Protein AF-A0A9D2VXQ6-F1 (afdb_monomer_lite)

Secondary structure (DSSP, 8-state):
-HHHHHTTPPP-HHHHHHHHHHHTTTS-GGGTSPPPPPPTTSTT-EE-TTT-PEE---HHHHHHHHHHHHHH--S-HHHHHHHHHHHHHHH--SSS-HHHHHHH-

Structure (mmCIF, N/CA/C/O backbone):
data_AF-A0A9D2VXQ6-F1
#
_entry.id   AF-A0A9D2VXQ6-F1
#
loop_
_atom_site.group_PDB
_atom_site.id
_atom_site.type_symbol
_atom_site.label_atom_id
_atom_site.label_alt_id
_atom_site.label_comp_id
_atom_site.label_asym_id
_atom_site.label_entity_id
_atom_site.label_seq_id
_atom_site.pdbx_PDB_ins_code
_atom_site.Cartn_x
_atom_site.Cartn_y
_atom_site.Cartn_z
_atom_site.occupancy
_atom_site.B_iso_or_equiv
_atom_site.auth_seq_id
_atom_site.auth_comp_id
_atom_site.auth_asym_id
_atom_site.auth_atom_id
_atom_site.pdbx_PDB_model_num
ATOM 1 N N . MET A 1 1 ? -2.413 7.971 14.436 1.00 61.97 1 MET A N 1
ATOM 2 C CA . MET A 1 1 ? -2.827 6.600 14.064 1.00 61.97 1 MET A CA 1
ATOM 3 C C . MET A 1 1 ? -3.725 5.965 15.118 1.00 61.97 1 MET A C 1
ATOM 5 O O . MET A 1 1 ? -4.865 5.665 14.804 1.00 61.97 1 MET A O 1
ATOM 9 N N . GLU A 1 2 ? -3.296 5.847 16.379 1.00 67.06 2 GLU A N 1
ATOM 10 C CA . GLU A 1 2 ? -4.139 5.261 17.444 1.00 67.06 2 GLU A CA 1
ATOM 11 C C . GLU A 1 2 ? -5.475 5.989 17.655 1.00 67.06 2 GLU A C 1
ATOM 13 O O . GLU A 1 2 ? -6.503 5.360 17.886 1.00 67.06 2 GLU A O 1
ATOM 18 N N . GLU A 1 3 ? -5.499 7.316 17.527 1.00 69.56 3 GLU A N 1
ATOM 19 C CA . GLU A 1 3 ? -6.751 8.080 17.596 1.00 69.56 3 GLU A CA 1
ATOM 20 C C . GLU A 1 3 ? -7.686 7.829 16.405 1.00 69.56 3 GLU A C 1
ATOM 22 O O . GLU A 1 3 ? -8.901 7.857 16.577 1.00 69.56 3 GLU A O 1
ATOM 27 N N . LYS A 1 4 ? -7.139 7.544 15.216 1.00 67.06 4 LYS A N 1
ATOM 28 C CA . LYS A 1 4 ? -7.915 7.197 14.013 1.00 67.06 4 LYS A CA 1
ATOM 29 C C . LYS A 1 4 ? -8.529 5.802 14.138 1.00 67.06 4 LYS A C 1
ATOM 31 O O . LYS A 1 4 ? -9.708 5.619 13.851 1.00 67.06 4 LYS A O 1
ATOM 36 N N . LEU A 1 5 ? -7.777 4.858 14.714 1.00 67.94 5 LEU A N 1
ATOM 37 C CA . LEU A 1 5 ? -8.275 3.528 15.086 1.00 67.94 5 LEU A CA 1
ATOM 38 C C . LEU A 1 5 ? -9.444 3.619 16.080 1.00 67.94 5 LEU A C 1
ATOM 40 O O . LEU A 1 5 ? -10.454 2.940 15.916 1.00 67.94 5 LEU A O 1
ATOM 44 N N . LYS A 1 6 ? -9.361 4.520 17.070 1.00 70.44 6 LYS A N 1
ATOM 45 C CA . LYS A 1 6 ? -10.467 4.777 18.015 1.00 70.44 6 LYS A CA 1
ATOM 46 C C . LYS A 1 6 ? -11.712 5.364 17.342 1.00 70.44 6 LYS A C 1
ATOM 48 O O . LYS A 1 6 ? -12.814 5.158 17.842 1.00 70.44 6 LYS A O 1
ATOM 53 N N . LYS A 1 7 ? -11.547 6.076 16.225 1.00 74.81 7 LYS A N 1
ATOM 54 C CA . LYS A 1 7 ? -12.641 6.667 15.438 1.00 74.81 7 LYS A CA 1
ATOM 55 C C . LYS A 1 7 ? -13.223 5.724 14.379 1.00 74.81 7 LYS A C 1
ATOM 57 O O . LYS A 1 7 ? -14.212 6.102 13.762 1.00 74.81 7 LYS A O 1
ATOM 62 N N . LYS A 1 8 ? -12.661 4.518 14.198 1.00 73.81 8 LYS A N 1
ATOM 63 C CA . LYS A 1 8 ? -13.014 3.584 13.112 1.00 73.81 8 LYS A CA 1
ATOM 64 C C . LYS A 1 8 ? -12.984 4.254 11.730 1.00 73.81 8 LYS A C 1
ATOM 66 O O . LYS A 1 8 ? -13.908 4.083 10.942 1.00 73.81 8 LYS A O 1
ATOM 71 N N . GLU A 1 9 ? -11.952 5.053 11.459 1.00 83.12 9 GLU A N 1
ATOM 72 C CA . GLU A 1 9 ? -11.745 5.566 10.100 1.00 83.12 9 GLU A CA 1
ATOM 73 C C . GLU A 1 9 ? -11.556 4.408 9.105 1.00 83.12 9 GLU A C 1
ATOM 75 O O . GLU A 1 9 ? -10.891 3.419 9.422 1.00 83.12 9 GLU A O 1
ATOM 80 N N . CYS A 1 10 ? -12.159 4.537 7.918 1.00 88.69 10 CYS A N 1
ATOM 81 C CA . CYS A 1 10 ? -12.009 3.586 6.815 1.00 88.69 10 CYS A CA 1
ATOM 82 C C . CYS A 1 10 ? -10.574 3.576 6.295 1.00 88.69 10 CYS A C 1
ATOM 84 O O . CYS A 1 10 ? -9.911 4.612 6.317 1.00 88.69 10 CYS A O 1
ATOM 86 N N . PHE A 1 11 ? -10.124 2.431 5.780 1.00 93.06 11 PHE A N 1
ATOM 87 C CA . PHE A 1 11 ? -8.806 2.287 5.168 1.00 93.06 11 PHE A CA 1
ATOM 88 C C . PHE A 1 11 ? -8.652 3.258 3.986 1.00 93.06 11 PHE A C 1
ATOM 90 O O . PHE A 1 11 ? -9.607 3.472 3.244 1.00 93.06 11 PHE A O 1
ATOM 97 N N . SER A 1 12 ? -7.482 3.881 3.813 1.00 94.94 12 SER A N 1
ATOM 98 C CA . SER A 1 12 ? -7.292 4.917 2.790 1.00 94.94 12 SER A CA 1
ATOM 99 C C . SER A 1 12 ? -5.843 5.026 2.315 1.00 94.94 12 SER A C 1
ATOM 101 O O . SER A 1 12 ? -4.908 4.627 3.020 1.00 94.94 12 SER A O 1
ATOM 103 N N . LYS A 1 13 ? -5.642 5.622 1.132 1.00 94.62 13 LYS A N 1
ATOM 104 C CA . LYS A 1 13 ? -4.302 5.887 0.581 1.00 94.62 13 LYS A CA 1
ATOM 105 C C . LYS A 1 13 ? -3.494 6.822 1.477 1.00 94.62 13 LYS A C 1
ATOM 107 O O . LYS A 1 13 ? -2.290 6.636 1.647 1.00 94.62 13 LYS A O 1
ATOM 112 N N . GLU A 1 14 ? -4.149 7.790 2.107 1.00 94.19 14 GLU A N 1
ATOM 113 C CA . GLU A 1 14 ? -3.515 8.733 3.029 1.00 94.19 14 GLU A CA 1
ATOM 114 C C . GLU A 1 14 ? -2.935 8.009 4.242 1.00 94.19 14 GLU A C 1
ATOM 116 O O . GLU A 1 14 ? -1.849 8.367 4.687 1.00 94.19 14 GLU A O 1
ATOM 121 N N . MET A 1 15 ? -3.594 6.959 4.747 1.00 94.44 15 MET A N 1
ATOM 122 C CA . MET A 1 15 ? -3.014 6.145 5.819 1.00 94.44 15 MET A CA 1
ATOM 123 C C . MET A 1 15 ? -1.729 5.441 5.382 1.00 94.44 15 MET A C 1
ATOM 125 O O . MET A 1 15 ? -0.760 5.428 6.141 1.00 94.44 15 MET A O 1
ATOM 129 N N . ILE A 1 16 ? -1.679 4.923 4.153 1.00 95.50 16 ILE A N 1
ATOM 130 C CA . ILE A 1 16 ? -0.468 4.299 3.602 1.00 95.50 16 ILE A CA 1
ATOM 131 C C . ILE A 1 16 ? 0.672 5.333 3.514 1.00 95.50 16 ILE A C 1
ATOM 133 O O . ILE A 1 16 ? 1.797 5.061 3.945 1.00 95.50 16 ILE A O 1
ATOM 137 N N . LEU A 1 17 ? 0.379 6.544 3.025 1.00 94.94 17 LEU A N 1
ATOM 138 C CA . LEU A 1 17 ? 1.344 7.650 2.956 1.00 94.94 17 LEU A CA 1
ATOM 139 C C . LEU A 1 17 ? 1.790 8.133 4.346 1.00 94.94 17 LEU A C 1
ATOM 141 O O . LEU A 1 17 ? 2.970 8.415 4.554 1.00 94.94 17 LEU A O 1
ATOM 145 N N . GLU A 1 18 ? 0.882 8.195 5.320 1.00 94.12 18 GLU A N 1
ATOM 146 C CA . GLU A 1 18 ? 1.198 8.563 6.705 1.00 94.12 18 GLU A CA 1
ATOM 147 C C . GLU A 1 18 ? 2.157 7.558 7.352 1.00 94.12 18 GLU A C 1
ATOM 149 O O . GLU A 1 18 ? 3.141 7.962 7.981 1.00 94.12 18 GLU A O 1
ATOM 154 N N . VAL A 1 19 ? 1.916 6.254 7.175 1.00 94.62 19 VAL A N 1
ATOM 155 C CA . VAL A 1 19 ? 2.815 5.208 7.688 1.00 94.62 19 VAL A CA 1
ATOM 156 C C . VAL A 1 19 ? 4.186 5.308 7.025 1.00 94.62 19 VAL A C 1
ATOM 158 O O . VAL A 1 19 ? 5.204 5.289 7.725 1.00 94.62 19 VAL A O 1
ATOM 161 N N . GLN A 1 20 ? 4.240 5.502 5.705 1.00 95.88 20 GLN A N 1
ATOM 162 C CA . GLN A 1 20 ? 5.503 5.723 4.999 1.00 95.88 20 GLN A CA 1
ATOM 163 C C . GLN A 1 20 ? 6.241 6.959 5.532 1.00 95.88 20 GLN A C 1
ATOM 165 O O . GLN A 1 20 ? 7.444 6.890 5.799 1.00 95.88 20 GLN A O 1
ATOM 170 N N . ALA A 1 21 ? 5.542 8.075 5.745 1.00 94.12 21 ALA A N 1
ATOM 171 C CA . ALA A 1 21 ? 6.130 9.299 6.283 1.00 94.12 21 ALA A CA 1
ATOM 172 C C . ALA A 1 21 ? 6.707 9.093 7.696 1.00 94.12 21 ALA A C 1
ATOM 174 O O . ALA A 1 21 ? 7.762 9.646 8.021 1.00 94.12 21 ALA A O 1
ATOM 175 N N . ILE A 1 22 ? 6.071 8.254 8.522 1.00 93.69 22 ILE A N 1
ATOM 176 C CA . ILE A 1 22 ? 6.604 7.853 9.832 1.00 93.69 22 ILE A CA 1
ATOM 177 C C . ILE A 1 22 ? 7.873 7.006 9.663 1.00 93.69 22 ILE A C 1
ATOM 179 O O . ILE A 1 22 ? 8.894 7.315 10.283 1.00 93.69 22 ILE A O 1
ATOM 183 N N . ILE A 1 23 ? 7.846 5.981 8.802 1.00 94.06 23 ILE A N 1
ATOM 184 C CA . ILE A 1 23 ? 8.998 5.102 8.518 1.00 94.06 23 ILE A CA 1
ATOM 185 C C . ILE A 1 23 ? 10.199 5.886 7.978 1.00 94.06 23 ILE A C 1
ATOM 187 O O . ILE A 1 23 ? 11.352 5.559 8.278 1.00 94.06 23 ILE A O 1
ATOM 191 N N . LYS A 1 24 ? 9.938 6.917 7.175 1.00 93.00 24 LYS A N 1
ATOM 192 C CA . LYS A 1 24 ? 10.943 7.722 6.477 1.00 93.00 24 LYS A CA 1
ATOM 193 C C . LYS A 1 24 ? 11.204 9.077 7.115 1.00 93.00 24 LYS A C 1
ATOM 195 O O . LYS A 1 24 ? 11.838 9.918 6.481 1.00 93.00 24 LYS A O 1
ATOM 200 N N . LYS A 1 25 ? 10.765 9.310 8.352 1.00 91.31 25 LYS A N 1
ATOM 201 C CA . LYS A 1 25 ? 10.934 10.598 9.033 1.00 91.31 25 LYS A CA 1
ATOM 202 C C . LYS A 1 25 ? 12.394 11.077 8.967 1.00 91.31 25 LYS A C 1
ATOM 204 O O . LYS A 1 25 ? 13.301 10.389 9.424 1.00 91.31 25 LYS A O 1
ATOM 209 N N . GLY A 1 26 ? 12.607 12.269 8.404 1.00 87.25 26 GLY A N 1
ATOM 210 C CA . GLY A 1 26 ? 13.939 12.861 8.205 1.00 87.25 26 GLY A CA 1
ATOM 211 C C . GLY A 1 26 ? 14.621 12.525 6.871 1.00 87.25 26 GLY A C 1
ATOM 212 O O . GLY A 1 26 ? 15.714 13.023 6.617 1.00 87.25 26 GLY A O 1
ATOM 213 N N . ALA A 1 27 ? 14.000 11.715 6.009 1.00 87.44 27 ALA A N 1
ATOM 214 C CA . ALA A 1 27 ? 14.424 11.531 4.622 1.00 87.44 27 ALA A CA 1
ATOM 215 C C . ALA A 1 27 ? 13.962 12.696 3.719 1.00 87.44 27 ALA A C 1
ATOM 217 O O . ALA A 1 27 ? 13.228 13.584 4.152 1.00 87.44 27 ALA A O 1
ATOM 218 N N . SER A 1 28 ? 14.382 12.685 2.448 1.00 86.31 28 SER A N 1
ATOM 219 C CA . SER A 1 28 ? 13.862 13.609 1.434 1.00 86.31 28 SER A CA 1
ATOM 220 C C . SER A 1 28 ? 12.373 13.363 1.161 1.00 86.31 28 SER A C 1
ATOM 222 O O . SER A 1 28 ? 11.886 12.242 1.318 1.00 86.31 28 SER A O 1
ATOM 224 N N . LYS A 1 29 ? 11.661 14.411 0.725 1.00 82.25 29 LYS A N 1
ATOM 225 C CA . LYS A 1 29 ? 10.219 14.371 0.430 1.00 82.25 29 LYS A CA 1
ATOM 226 C C . LYS A 1 29 ? 9.862 13.308 -0.615 1.00 82.25 29 LYS A C 1
ATOM 228 O O . LYS A 1 29 ? 8.942 12.538 -0.392 1.00 82.25 29 LYS A O 1
ATOM 233 N N . GLU A 1 30 ? 10.674 13.185 -1.664 1.00 81.50 30 GLU A N 1
ATOM 234 C CA . GLU A 1 30 ? 10.534 12.164 -2.719 1.00 81.50 30 GLU A CA 1
ATOM 235 C C . GLU A 1 30 ? 10.494 10.733 -2.161 1.00 81.50 30 GLU A C 1
ATOM 237 O O . GLU A 1 30 ? 9.819 9.868 -2.696 1.00 81.50 30 GLU A O 1
ATOM 242 N N . LYS A 1 31 ? 11.172 10.463 -1.035 1.00 82.31 31 LYS A N 1
ATOM 243 C CA . LYS A 1 31 ? 11.172 9.129 -0.408 1.00 82.31 31 LYS A CA 1
ATOM 244 C C . LYS A 1 31 ? 9.913 8.845 0.416 1.00 82.31 31 LYS A C 1
ATOM 246 O O . LYS A 1 31 ? 9.781 7.733 0.929 1.00 82.31 31 LYS A O 1
ATOM 251 N N . MET A 1 32 ? 9.054 9.842 0.614 1.00 87.19 32 MET A N 1
ATOM 252 C CA . MET A 1 32 ? 7.793 9.745 1.358 1.00 87.19 32 MET A CA 1
ATOM 253 C C . MET A 1 32 ? 6.571 9.730 0.431 1.00 87.19 32 MET A C 1
ATOM 255 O O . MET A 1 32 ? 5.486 9.370 0.878 1.00 87.19 32 MET A O 1
ATOM 259 N N . GLU A 1 33 ? 6.745 10.126 -0.829 1.00 91.81 33 GLU A N 1
ATOM 260 C CA . GLU A 1 33 ? 5.707 10.170 -1.859 1.00 91.81 33 GLU A CA 1
ATOM 261 C C . GLU A 1 33 ? 5.735 8.891 -2.707 1.00 91.81 33 GLU A C 1
ATOM 263 O O . GLU A 1 33 ? 6.694 8.117 -2.643 1.00 91.81 33 GLU A O 1
ATOM 268 N N . LEU A 1 34 ? 4.665 8.655 -3.472 1.00 92.75 34 LEU A N 1
ATOM 269 C CA . LEU A 1 34 ? 4.631 7.561 -4.441 1.00 92.75 34 LEU A CA 1
ATOM 270 C C . LEU A 1 34 ? 5.764 7.744 -5.455 1.00 92.75 34 LEU A C 1
ATOM 272 O O . LEU A 1 34 ? 6.032 8.866 -5.885 1.00 92.75 34 LEU A O 1
ATOM 276 N N . ARG A 1 35 ? 6.429 6.649 -5.821 1.00 89.56 35 ARG A N 1
ATOM 277 C CA . ARG A 1 35 ? 7.484 6.680 -6.834 1.00 89.56 35 ARG A CA 1
ATOM 278 C C . ARG A 1 35 ? 6.904 6.885 -8.229 1.00 89.56 35 ARG A C 1
ATOM 280 O O . ARG A 1 35 ? 5.757 6.524 -8.493 1.00 89.56 35 ARG A O 1
ATOM 287 N N . ASP A 1 36 ? 7.748 7.358 -9.133 1.00 84.62 36 ASP A N 1
ATOM 288 C CA . ASP A 1 36 ? 7.431 7.364 -10.555 1.00 84.62 36 ASP A CA 1
ATOM 289 C C . ASP A 1 36 ? 7.374 5.930 -11.122 1.00 84.62 36 ASP A C 1
ATOM 291 O O . ASP A 1 36 ? 7.957 4.990 -10.551 1.00 84.62 36 ASP A O 1
ATOM 295 N N . PRO A 1 37 ? 6.679 5.728 -12.257 1.00 77.56 37 PRO A N 1
ATOM 296 C CA . PRO A 1 37 ? 6.661 4.451 -12.945 1.00 77.56 37 PRO A CA 1
ATOM 297 C C . PRO A 1 37 ? 8.065 3.969 -13.286 1.00 77.56 37 PRO A C 1
ATOM 299 O O . PRO A 1 37 ? 8.971 4.737 -13.615 1.00 77.56 37 PRO A O 1
ATOM 302 N N . MET A 1 38 ? 8.234 2.656 -13.215 1.00 72.94 38 MET A N 1
ATOM 303 C CA . MET A 1 38 ? 9.550 2.067 -13.336 1.00 72.94 38 MET A CA 1
ATOM 304 C C . MET A 1 38 ? 9.957 1.960 -14.814 1.00 72.94 38 MET A C 1
ATOM 306 O O . MET A 1 38 ? 9.144 1.498 -15.618 1.00 72.94 38 MET A O 1
ATOM 310 N N . PRO A 1 39 ? 11.188 2.339 -15.209 1.00 69.88 39 PRO A N 1
ATOM 311 C CA . PRO A 1 39 ? 11.641 2.095 -16.567 1.00 69.88 39 PRO A CA 1
ATOM 312 C C . PRO A 1 39 ? 11.722 0.584 -16.854 1.00 69.88 39 PRO A C 1
ATOM 314 O O . PRO A 1 39 ? 11.969 -0.215 -15.945 1.00 69.88 39 PRO A O 1
ATOM 317 N N . PRO A 1 40 ? 11.576 0.175 -18.124 1.00 66.81 40 PRO A N 1
ATOM 318 C CA . PRO A 1 40 ? 11.765 -1.215 -18.523 1.00 66.81 40 PRO A CA 1
ATOM 319 C C . PRO A 1 40 ? 13.157 -1.722 -18.117 1.00 66.81 40 PRO A C 1
ATOM 321 O O . PRO A 1 40 ? 14.155 -1.021 -18.279 1.00 66.81 40 PRO A O 1
ATOM 324 N N . GLY A 1 41 ? 13.239 -2.959 -17.631 1.00 66.38 41 GLY A N 1
ATOM 325 C CA . GLY A 1 41 ? 14.499 -3.660 -17.356 1.00 66.38 41 GLY A CA 1
ATOM 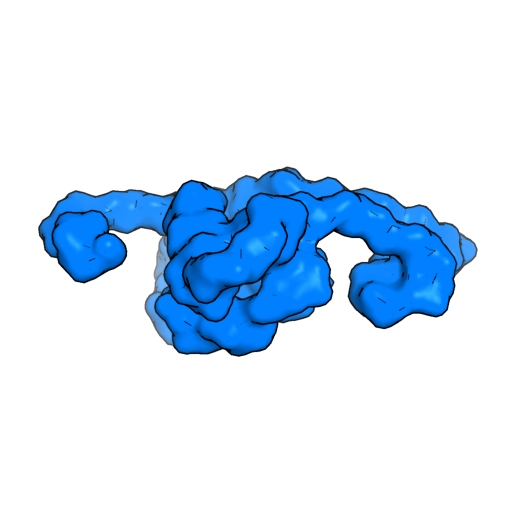326 C C . GLY A 1 41 ? 14.996 -3.620 -15.909 1.00 66.38 41 GLY A C 1
ATOM 327 O O . GLY A 1 41 ? 16.095 -4.106 -15.646 1.00 66.38 41 GLY A O 1
ATOM 328 N N . VAL A 1 42 ? 14.225 -3.079 -14.965 1.00 68.81 42 VAL A N 1
ATOM 329 C CA . VAL A 1 42 ? 14.621 -3.013 -13.545 1.00 68.81 42 VAL A CA 1
ATOM 330 C C . VAL A 1 42 ? 13.679 -3.821 -12.640 1.00 68.81 42 VAL A C 1
ATOM 332 O O . VAL A 1 42 ? 12.631 -4.306 -13.067 1.00 68.81 42 VAL A O 1
ATOM 335 N N . LEU A 1 43 ? 14.080 -4.013 -11.379 1.00 62.97 43 LEU A N 1
ATOM 336 C CA . LEU A 1 43 ? 13.315 -4.779 -10.392 1.00 62.97 43 LEU A CA 1
ATOM 337 C C . LEU A 1 43 ? 11.911 -4.171 -10.200 1.00 62.97 43 LEU A C 1
ATOM 339 O O . LEU A 1 43 ? 11.789 -2.956 -10.080 1.00 62.97 43 LEU A O 1
ATOM 343 N N . PHE A 1 44 ? 10.875 -5.017 -10.154 1.00 66.12 44 PHE A N 1
ATOM 344 C CA . PHE A 1 44 ? 9.449 -4.637 -10.083 1.00 66.12 44 PHE A CA 1
ATOM 345 C C . PHE A 1 44 ? 8.856 -3.984 -11.347 1.00 66.12 44 PHE A C 1
ATOM 347 O O . PHE A 1 44 ? 7.731 -3.491 -11.298 1.00 66.12 44 PHE A O 1
ATOM 354 N N . ALA A 1 45 ? 9.559 -3.999 -12.487 1.00 67.31 45 ALA A N 1
ATOM 355 C CA . ALA A 1 45 ? 8.916 -3.739 -13.774 1.00 67.31 45 ALA A CA 1
ATOM 356 C C . ALA A 1 45 ? 7.924 -4.873 -14.094 1.00 67.31 45 ALA A C 1
ATOM 358 O O . ALA A 1 45 ? 8.295 -6.051 -14.052 1.00 67.31 45 ALA A O 1
ATOM 359 N N . VAL A 1 46 ? 6.677 -4.511 -14.396 1.00 67.75 46 VAL A N 1
ATOM 360 C CA . VAL A 1 46 ? 5.660 -5.442 -14.894 1.00 67.75 46 VAL A CA 1
ATOM 361 C C . VAL A 1 46 ? 5.751 -5.475 -16.413 1.00 67.75 46 VAL A C 1
ATOM 363 O O . VAL A 1 46 ? 6.050 -4.469 -17.059 1.00 67.75 46 VAL A O 1
ATOM 366 N N . TYR A 1 47 ? 5.565 -6.663 -16.971 1.00 71.81 47 TYR A N 1
ATOM 367 C CA . TYR A 1 47 ? 5.573 -6.886 -18.405 1.00 71.81 47 TYR A CA 1
ATOM 368 C C . TYR A 1 47 ? 4.291 -7.596 -18.782 1.00 71.81 47 TYR A C 1
ATOM 370 O O . TYR A 1 47 ? 3.886 -8.543 -18.100 1.00 71.81 47 TYR A O 1
ATOM 378 N N . ASP A 1 48 ? 3.712 -7.170 -19.894 1.00 76.31 48 ASP A N 1
ATOM 379 C CA . ASP A 1 48 ? 2.583 -7.856 -20.489 1.00 76.31 48 ASP A CA 1
ATOM 380 C C . ASP A 1 48 ? 2.993 -9.294 -20.844 1.00 76.31 48 ASP A C 1
ATOM 382 O O . ASP A 1 48 ? 4.016 -9.538 -21.493 1.00 76.31 48 ASP A O 1
ATOM 386 N N . SER A 1 49 ? 2.212 -10.263 -20.370 1.00 79.62 49 SER A N 1
ATOM 387 C CA . SER A 1 49 ? 2.588 -11.678 -20.452 1.00 79.62 49 SER A CA 1
ATOM 388 C C . SER A 1 49 ? 2.544 -12.255 -21.871 1.00 79.62 49 SER A C 1
ATOM 390 O O . SER A 1 49 ? 3.194 -13.269 -22.131 1.00 79.62 49 SER A O 1
ATOM 392 N N . GLU A 1 50 ? 1.810 -11.619 -22.790 1.00 83.75 50 GLU A N 1
ATOM 393 C CA . GLU A 1 50 ? 1.660 -12.080 -24.173 1.00 83.75 50 GLU A CA 1
ATOM 394 C C . GLU A 1 50 ? 2.717 -11.461 -25.095 1.00 83.75 50 GLU A C 1
ATOM 396 O O . GLU A 1 50 ? 3.314 -12.141 -25.932 1.00 83.75 50 GLU A O 1
ATOM 401 N N . THR A 1 51 ? 2.962 -10.164 -24.934 1.00 84.25 51 THR A N 1
ATOM 402 C CA . THR A 1 51 ? 3.808 -9.344 -25.808 1.00 84.25 51 THR A CA 1
ATOM 403 C C . THR A 1 51 ? 5.214 -9.133 -25.253 1.00 84.25 51 THR A C 1
ATOM 405 O O . THR A 1 51 ? 6.127 -8.811 -26.016 1.00 84.25 51 THR A O 1
ATOM 408 N N . GLY A 1 52 ? 5.414 -9.297 -23.941 1.00 78.56 52 GLY A N 1
ATOM 409 C CA . GLY A 1 52 ? 6.670 -8.994 -23.252 1.00 78.56 52 GLY A CA 1
ATOM 410 C C . GLY A 1 52 ? 7.008 -7.500 -23.215 1.00 78.56 52 GLY A C 1
ATOM 411 O O . GLY A 1 52 ? 8.135 -7.137 -22.866 1.00 78.56 52 GLY A O 1
ATOM 412 N N . ALA A 1 53 ? 6.071 -6.631 -23.604 1.00 77.12 53 ALA A N 1
ATOM 413 C CA . ALA A 1 53 ? 6.248 -5.190 -23.542 1.00 77.12 53 ALA A CA 1
ATOM 414 C C . ALA A 1 53 ? 6.211 -4.713 -22.080 1.00 77.12 53 ALA A C 1
ATOM 416 O O . ALA A 1 53 ? 5.487 -5.289 -21.267 1.00 77.12 53 ALA A O 1
ATOM 417 N N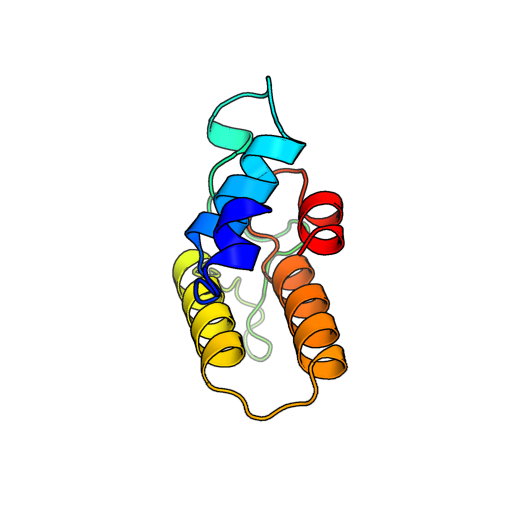 . PRO A 1 54 ? 6.980 -3.671 -21.724 1.00 69.12 54 PRO A N 1
ATOM 418 C CA . PRO A 1 54 ? 6.883 -3.073 -20.402 1.00 69.12 54 PRO A CA 1
ATOM 419 C C . PRO A 1 54 ? 5.494 -2.472 -20.205 1.00 69.12 54 PRO A C 1
ATOM 421 O O . PRO A 1 54 ? 5.047 -1.644 -21.002 1.00 69.12 54 PRO A O 1
ATOM 424 N N . GLU A 1 55 ? 4.839 -2.880 -19.129 1.00 71.69 55 GLU A N 1
ATOM 425 C CA . GLU A 1 55 ? 3.559 -2.339 -18.711 1.00 71.69 55 GLU A CA 1
ATOM 426 C C . GLU A 1 55 ? 3.807 -1.267 -17.650 1.00 71.69 55 GLU A C 1
ATOM 428 O O . GLU A 1 55 ? 4.477 -1.490 -16.636 1.00 71.69 55 GLU A O 1
ATOM 433 N N . TYR A 1 56 ? 3.302 -0.063 -17.910 1.00 68.12 56 TYR A N 1
ATOM 434 C CA . TYR A 1 56 ? 3.374 1.019 -16.943 1.00 68.12 56 TYR A CA 1
ATOM 435 C C . TYR A 1 56 ? 2.298 0.803 -15.887 1.00 68.12 56 TYR A C 1
ATOM 437 O O . TYR A 1 56 ? 1.111 0.898 -16.172 1.00 68.12 56 TYR A O 1
ATOM 445 N N . ILE A 1 57 ? 2.735 0.526 -14.663 1.00 71.25 57 ILE A N 1
ATOM 446 C CA . ILE A 1 57 ? 1.845 0.406 -13.515 1.00 71.25 57 ILE A CA 1
ATOM 447 C C . ILE A 1 57 ? 1.377 1.801 -13.094 1.00 71.25 57 ILE A C 1
ATOM 449 O O . ILE A 1 57 ? 2.209 2.634 -12.714 1.00 71.25 57 ILE A O 1
ATOM 453 N N . ASP A 1 58 ? 0.065 2.032 -13.089 1.00 83.81 58 ASP A N 1
ATOM 454 C CA . ASP A 1 58 ? -0.531 3.194 -12.430 1.00 83.81 58 ASP A CA 1
ATOM 455 C C . ASP A 1 58 ? -0.659 2.908 -10.923 1.00 83.81 58 ASP A C 1
ATOM 457 O O . ASP A 1 58 ? -1.599 2.277 -10.440 1.00 83.81 58 ASP A O 1
ATOM 461 N N . ILE A 1 59 ? 0.371 3.308 -10.168 1.00 90.38 59 ILE A N 1
ATOM 462 C CA . ILE A 1 59 ? 0.438 3.087 -8.717 1.00 90.38 59 ILE A CA 1
ATOM 463 C C . ILE A 1 59 ? -0.777 3.707 -8.000 1.00 90.38 59 ILE A C 1
ATOM 465 O O . ILE A 1 59 ? -1.378 3.007 -7.181 1.00 90.38 59 ILE A O 1
ATOM 469 N N . PRO A 1 60 ? -1.151 4.983 -8.241 1.00 92.50 60 PRO A N 1
ATOM 470 C CA . PRO A 1 60 ? -2.365 5.562 -7.675 1.00 92.50 60 PRO A CA 1
ATOM 471 C C . PRO A 1 60 ? -3.629 4.724 -7.883 1.00 92.50 60 PRO A C 1
ATOM 473 O O . PRO A 1 60 ? -4.364 4.547 -6.910 1.00 92.50 60 PRO A O 1
ATOM 476 N N . GLU A 1 61 ? -3.855 4.215 -9.096 1.00 92.06 61 GLU A N 1
ATOM 477 C CA . GLU A 1 61 ? -5.043 3.420 -9.437 1.00 92.06 61 GLU A CA 1
ATOM 478 C C . GLU A 1 61 ? -5.054 2.072 -8.705 1.00 92.06 61 GLU A C 1
ATOM 480 O O . GLU A 1 61 ? -6.029 1.744 -8.031 1.00 92.06 61 GLU A O 1
ATOM 485 N N . LEU A 1 62 ? -3.937 1.336 -8.704 1.00 92.69 62 LEU A N 1
ATOM 486 C CA . LEU A 1 62 ? -3.852 0.063 -7.972 1.00 92.69 62 LEU A CA 1
ATOM 487 C C . LEU A 1 62 ? -4.027 0.230 -6.456 1.00 92.69 62 LEU A C 1
ATOM 489 O O . LEU A 1 62 ? -4.553 -0.653 -5.774 1.00 92.69 62 LEU A O 1
ATOM 493 N N . LEU A 1 63 ? -3.574 1.355 -5.898 1.00 95.31 63 LEU A N 1
ATOM 494 C CA . LEU A 1 63 ? -3.822 1.663 -4.491 1.00 95.31 63 LEU A CA 1
ATOM 495 C C . LEU A 1 63 ? -5.296 1.991 -4.229 1.00 95.31 63 LEU A C 1
ATOM 497 O O . LEU A 1 63 ? -5.782 1.656 -3.149 1.00 95.31 63 LEU A O 1
ATOM 501 N N . ASP A 1 64 ? -6.001 2.615 -5.177 1.00 96.12 64 ASP A N 1
ATOM 502 C CA . ASP A 1 64 ? -7.449 2.834 -5.074 1.00 96.12 64 ASP A CA 1
ATOM 503 C C . ASP A 1 64 ? -8.214 1.512 -5.099 1.00 96.12 64 ASP A C 1
ATOM 505 O O . ASP A 1 64 ? -9.067 1.292 -4.240 1.00 96.12 64 ASP A O 1
ATOM 509 N N . GLU A 1 65 ? -7.858 0.595 -5.999 1.00 96.44 65 GLU A N 1
ATOM 510 C CA . GLU A 1 65 ? -8.453 -0.745 -6.046 1.00 96.44 65 GLU A CA 1
ATOM 511 C C . GLU A 1 65 ? -8.227 -1.521 -4.742 1.00 96.44 65 GLU A C 1
ATOM 513 O O . GLU A 1 65 ? -9.153 -2.137 -4.206 1.00 96.44 65 GLU A O 1
ATOM 518 N N . LEU A 1 66 ? -7.013 -1.458 -4.183 1.00 96.50 66 LEU A N 1
ATOM 519 C CA . LEU A 1 66 ? -6.719 -2.087 -2.897 1.00 96.50 66 LEU A CA 1
ATOM 520 C C . LEU A 1 66 ? -7.546 -1.466 -1.764 1.00 96.50 66 LEU A C 1
ATOM 522 O O . LEU A 1 66 ? -8.051 -2.186 -0.902 1.00 96.50 66 LEU A O 1
ATOM 526 N N . VAL A 1 67 ? -7.678 -0.139 -1.748 1.00 97.31 67 VAL A N 1
ATOM 527 C CA . VAL A 1 67 ? -8.482 0.571 -0.748 1.00 97.31 67 VAL A CA 1
ATOM 528 C C . VAL A 1 67 ? -9.953 0.183 -0.851 1.00 97.31 67 VAL A C 1
ATOM 530 O O . VAL A 1 67 ? -10.582 -0.075 0.178 1.00 97.31 67 VAL A O 1
ATOM 533 N N . GLU A 1 68 ? -10.490 0.100 -2.064 1.00 97.75 68 GLU A N 1
ATOM 534 C CA . GLU A 1 68 ? -11.866 -0.328 -2.303 1.00 97.75 68 GLU A CA 1
ATOM 535 C C . GLU A 1 68 ? -12.086 -1.762 -1.814 1.00 97.75 68 GLU A C 1
ATOM 537 O O . GLU A 1 68 ? -13.016 -2.009 -1.044 1.00 97.75 68 GLU A O 1
ATOM 542 N N . TYR A 1 69 ? -11.188 -2.690 -2.163 1.00 97.62 69 TYR A N 1
ATOM 543 C CA . TYR A 1 69 ? -11.245 -4.073 -1.686 1.00 97.62 69 TYR A CA 1
ATOM 544 C C . TYR A 1 69 ? -11.293 -4.142 -0.154 1.00 97.62 69 TYR A C 1
ATOM 546 O O . TYR A 1 69 ? -12.189 -4.774 0.402 1.00 97.62 69 TYR A O 1
ATOM 554 N N . VAL A 1 70 ? -10.378 -3.457 0.543 1.00 96.81 70 VAL A N 1
ATOM 555 C CA . VAL A 1 70 ? -10.306 -3.499 2.017 1.00 96.81 70 VAL A CA 1
ATOM 556 C C . VAL A 1 70 ? -11.580 -2.959 2.667 1.00 96.81 70 VAL A C 1
ATOM 558 O O . VAL A 1 70 ? -11.991 -3.458 3.714 1.00 96.81 70 VAL A O 1
ATOM 561 N N . ASN A 1 71 ? -12.199 -1.939 2.075 1.00 96.12 71 ASN A N 1
ATOM 562 C CA . ASN A 1 71 ? -13.372 -1.290 2.656 1.00 96.12 71 ASN A CA 1
ATOM 563 C C . ASN A 1 71 ? -14.701 -1.976 2.314 1.00 96.12 71 ASN A C 1
ATOM 565 O O . ASN A 1 71 ? -15.697 -1.694 2.984 1.00 96.12 71 ASN A O 1
ATOM 569 N N . THR A 1 72 ? -14.740 -2.839 1.296 1.00 97.12 72 THR A N 1
ATOM 570 C CA . THR A 1 72 ? -15.993 -3.436 0.801 1.00 97.12 72 THR A CA 1
ATOM 571 C C . THR A 1 72 ? -16.068 -4.951 0.913 1.00 97.12 72 THR A C 1
ATOM 573 O O . THR A 1 72 ? -17.178 -5.487 0.910 1.00 97.12 72 THR A O 1
ATOM 576 N N . THR A 1 73 ? -14.933 -5.644 1.040 1.00 97.31 73 THR A N 1
ATOM 577 C CA . THR A 1 73 ? -14.921 -7.103 1.181 1.00 97.31 73 THR A CA 1
ATOM 578 C C . THR A 1 73 ? -15.551 -7.566 2.499 1.00 97.31 73 THR A C 1
ATOM 580 O O . THR A 1 73 ? -15.452 -6.904 3.536 1.00 97.31 73 THR A O 1
ATOM 583 N N . ASP A 1 74 ? -16.179 -8.739 2.466 1.00 97.38 74 ASP A N 1
ATOM 584 C CA . ASP A 1 74 ? -16.644 -9.490 3.633 1.00 97.38 74 ASP A CA 1
ATOM 585 C C . ASP A 1 74 ? -15.644 -10.576 4.078 1.00 97.38 74 ASP A C 1
ATOM 587 O O . ASP A 1 74 ? -15.937 -11.373 4.976 1.00 97.38 74 ASP A O 1
ATOM 591 N N . ASP A 1 75 ? -14.444 -10.584 3.488 1.00 97.75 75 ASP A N 1
ATOM 592 C CA . ASP A 1 75 ? -13.372 -11.509 3.830 1.00 97.75 75 ASP A CA 1
ATOM 593 C C . ASP A 1 75 ? -12.957 -11.433 5.304 1.00 97.75 75 ASP A C 1
ATOM 595 O O . ASP A 1 75 ? -13.012 -10.407 5.988 1.00 97.75 75 ASP A O 1
ATOM 599 N N . HIS A 1 76 ? -12.448 -12.558 5.806 1.00 97.62 76 HIS A N 1
ATOM 600 C CA . HIS A 1 76 ? -11.930 -12.619 7.165 1.00 97.62 76 HIS A CA 1
ATOM 601 C C . HIS A 1 76 ? -10.752 -11.633 7.344 1.00 97.62 76 HIS A C 1
ATOM 603 O O . HIS A 1 76 ? -9.862 -11.604 6.493 1.00 97.62 76 HIS A O 1
ATOM 609 N N . PRO A 1 77 ? -10.625 -10.909 8.477 1.00 95.31 77 PRO A N 1
ATOM 610 C CA . PRO A 1 77 ? -9.567 -9.906 8.669 1.00 95.31 77 PRO A CA 1
ATOM 611 C C . PRO A 1 77 ? -8.132 -10.401 8.426 1.00 95.31 77 PRO A C 1
ATOM 613 O O . PRO A 1 77 ? -7.281 -9.647 7.969 1.00 95.31 77 PRO A O 1
ATOM 616 N N . LEU A 1 78 ? -7.850 -11.682 8.694 1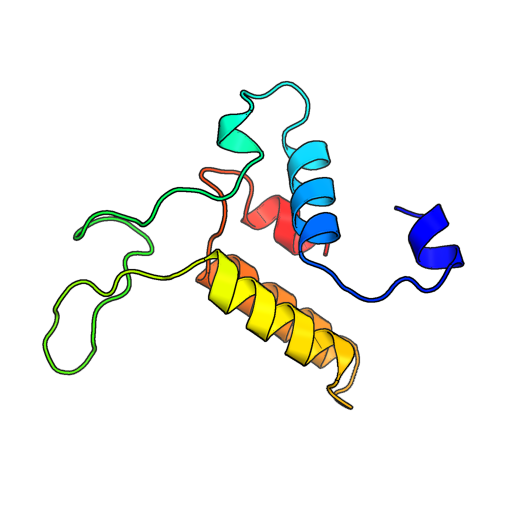.00 97.19 78 LEU A N 1
ATOM 617 C CA . LEU A 1 78 ? -6.546 -12.291 8.382 1.00 97.19 78 LEU A CA 1
ATOM 618 C C . LEU A 1 78 ? -6.285 -12.427 6.875 1.00 97.19 78 LEU A C 1
ATOM 620 O O . LEU A 1 78 ? -5.138 -12.316 6.449 1.00 97.19 78 LEU A O 1
ATOM 624 N N . ILE A 1 79 ? -7.329 -12.666 6.080 1.00 97.62 79 ILE A N 1
ATOM 625 C CA . ILE A 1 79 ? -7.244 -12.700 4.617 1.00 97.62 79 ILE A CA 1
ATOM 626 C C . ILE A 1 79 ? -7.005 -11.281 4.109 1.00 97.62 79 ILE A C 1
ATOM 628 O O . ILE A 1 79 ? -6.074 -11.072 3.338 1.00 97.62 79 ILE A O 1
ATOM 632 N N . ILE A 1 80 ? -7.761 -10.299 4.612 1.00 97.12 80 ILE A N 1
ATOM 633 C CA . ILE A 1 80 ? -7.561 -8.881 4.281 1.00 97.12 80 ILE A CA 1
ATOM 634 C C . ILE A 1 80 ? -6.112 -8.467 4.567 1.00 97.12 80 ILE A C 1
ATOM 636 O O . ILE A 1 80 ? -5.446 -7.937 3.683 1.00 97.12 80 ILE A O 1
ATOM 640 N N . ALA A 1 81 ? -5.585 -8.781 5.755 1.00 96.06 81 ALA A N 1
ATOM 641 C CA . ALA A 1 81 ? -4.199 -8.483 6.115 1.00 96.06 81 ALA A CA 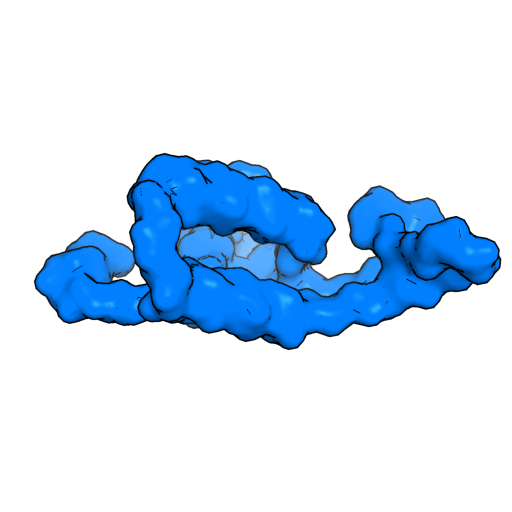1
ATOM 642 C C . ALA A 1 81 ? -3.184 -9.154 5.169 1.00 96.06 81 ALA A C 1
ATOM 644 O O . ALA A 1 81 ? -2.216 -8.520 4.751 1.00 96.06 81 ALA A O 1
ATOM 645 N N . ALA A 1 82 ? -3.407 -10.418 4.790 1.00 96.88 82 ALA A N 1
ATOM 646 C CA . ALA A 1 82 ? -2.541 -11.120 3.844 1.00 96.88 82 ALA A CA 1
ATOM 647 C C . ALA A 1 82 ? -2.578 -10.491 2.440 1.00 96.88 82 ALA A C 1
ATOM 649 O O . ALA A 1 82 ? -1.527 -10.341 1.813 1.00 96.88 82 ALA A O 1
ATOM 650 N N . VAL A 1 83 ? -3.760 -10.084 1.967 1.00 97.12 83 VAL A N 1
ATOM 651 C CA . VAL A 1 83 ? -3.934 -9.416 0.669 1.00 97.12 83 VAL A CA 1
ATOM 652 C C . VAL A 1 83 ? -3.287 -8.036 0.679 1.00 97.12 83 VAL A C 1
ATOM 654 O O . VAL A 1 83 ? -2.489 -7.758 -0.211 1.00 97.12 83 VAL A O 1
ATOM 657 N N . VAL A 1 84 ? -3.532 -7.209 1.701 1.00 96.50 84 VAL A N 1
ATOM 658 C CA . VAL A 1 84 ? -2.873 -5.898 1.859 1.00 96.50 84 VAL A CA 1
ATOM 659 C C . VAL A 1 84 ? -1.357 -6.056 1.857 1.00 96.50 84 VAL A C 1
ATOM 661 O O . VAL A 1 84 ? -0.658 -5.325 1.152 1.00 96.50 84 VAL A O 1
ATOM 664 N N . HIS A 1 85 ? -0.844 -7.049 2.587 1.00 95.69 85 HIS A N 1
ATOM 665 C CA . HIS A 1 85 ? 0.585 -7.320 2.635 1.00 95.69 85 HIS A CA 1
ATOM 666 C C . HIS A 1 85 ? 1.152 -7.672 1.258 1.00 95.69 85 HIS A C 1
ATOM 668 O O . HIS A 1 85 ? 2.141 -7.087 0.813 1.00 95.69 85 HIS A O 1
ATOM 674 N N . TYR A 1 86 ? 0.529 -8.6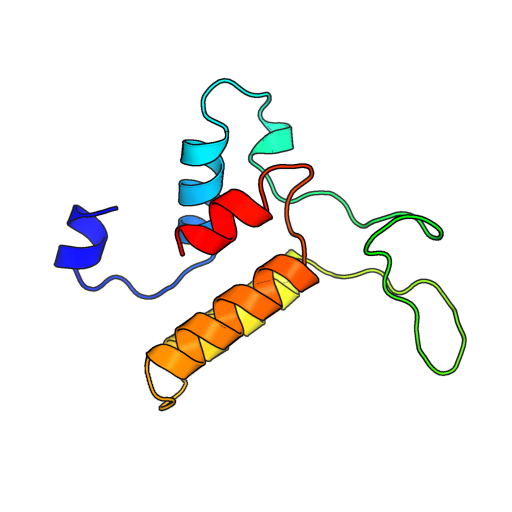33 0.581 1.00 94.44 86 TYR A N 1
ATOM 675 C CA . TYR A 1 86 ? 0.985 -9.108 -0.718 1.00 94.44 86 TYR A CA 1
ATOM 676 C C . TYR A 1 86 ? 0.891 -8.017 -1.793 1.00 94.44 86 TYR A C 1
ATOM 678 O O . TYR A 1 86 ? 1.860 -7.780 -2.519 1.00 94.44 86 TYR A O 1
ATOM 686 N N . GLN A 1 87 ? -0.242 -7.316 -1.857 1.00 93.88 87 GLN A N 1
ATOM 687 C CA . GLN A 1 87 ? -0.503 -6.292 -2.865 1.00 93.88 87 GLN A CA 1
ATOM 688 C C . GLN A 1 87 ? 0.441 -5.103 -2.715 1.00 93.88 87 GLN A C 1
ATOM 690 O O . GLN A 1 87 ? 1.093 -4.726 -3.682 1.00 93.88 87 GLN A O 1
ATOM 695 N N . LEU A 1 88 ? 0.632 -4.557 -1.511 1.00 93.31 88 LEU A N 1
ATOM 696 C CA . LEU A 1 88 ? 1.527 -3.407 -1.339 1.00 93.31 88 LEU A CA 1
ATOM 697 C C . LEU A 1 88 ? 3.001 -3.731 -1.635 1.00 93.31 88 LEU A C 1
ATOM 699 O O . LEU A 1 88 ? 3.721 -2.871 -2.147 1.00 93.31 88 LEU A O 1
ATOM 703 N N . VAL A 1 89 ? 3.473 -4.952 -1.346 1.00 90.62 89 VAL A N 1
ATOM 704 C CA . VAL A 1 89 ? 4.836 -5.373 -1.736 1.00 90.62 89 VAL A CA 1
ATOM 705 C C . VAL A 1 89 ? 4.964 -5.498 -3.253 1.00 90.62 89 VAL A C 1
ATOM 707 O O . VAL A 1 89 ? 6.026 -5.171 -3.788 1.00 90.62 89 VAL A O 1
ATOM 710 N N . THR A 1 90 ? 3.898 -5.949 -3.917 1.00 87.56 90 THR A N 1
ATOM 711 C CA . THR A 1 90 ? 3.845 -6.169 -5.368 1.00 87.56 90 THR A CA 1
ATOM 712 C C . THR A 1 90 ? 3.743 -4.853 -6.138 1.00 87.56 90 THR A C 1
ATOM 714 O O . THR A 1 90 ? 4.556 -4.612 -7.025 1.00 87.56 90 THR A O 1
ATOM 717 N N . ILE A 1 91 ? 2.818 -3.969 -5.748 1.00 90.62 91 ILE A N 1
ATOM 718 C CA . ILE A 1 91 ? 2.668 -2.608 -6.294 1.00 90.62 91 ILE A CA 1
ATOM 719 C C . ILE A 1 91 ? 3.964 -1.810 -6.078 1.00 90.62 91 ILE A C 1
ATOM 721 O O . ILE A 1 91 ? 4.401 -1.050 -6.944 1.00 90.62 91 ILE A O 1
ATOM 725 N N . HIS A 1 92 ? 4.608 -2.014 -4.924 1.00 90.81 92 HIS A N 1
ATOM 726 C CA . HIS A 1 92 ? 5.875 -1.388 -4.553 1.00 90.81 92 HIS A CA 1
ATOM 727 C C . HIS A 1 92 ? 5.841 0.150 -4.683 1.00 90.81 92 HIS A C 1
ATOM 729 O O . HIS A 1 92 ? 6.626 0.722 -5.443 1.00 90.81 92 HIS A O 1
ATOM 735 N N . PRO A 1 93 ? 4.922 0.836 -3.975 1.00 92.56 93 PRO A N 1
ATOM 736 C CA . PRO A 1 93 ? 4.569 2.228 -4.255 1.00 92.56 93 PRO A CA 1
ATOM 737 C C . PRO A 1 93 ? 5.661 3.259 -3.945 1.00 92.56 93 PRO A C 1
ATOM 739 O O . PRO A 1 93 ? 5.525 4.404 -4.357 1.00 92.56 93 PRO A O 1
ATOM 742 N N . PHE A 1 94 ? 6.729 2.900 -3.230 1.00 92.75 94 PHE A N 1
ATOM 743 C CA . PHE A 1 94 ? 7.769 3.836 -2.786 1.00 92.75 94 PHE A CA 1
ATOM 744 C C . PHE A 1 94 ? 9.159 3.473 -3.323 1.00 92.75 94 PHE A C 1
ATOM 746 O O . PHE A 1 94 ? 9.450 2.305 -3.563 1.00 92.75 94 PHE A O 1
ATOM 753 N N . GLU A 1 95 ? 10.065 4.450 -3.407 1.00 89.38 95 GLU A N 1
ATOM 754 C CA . GLU A 1 95 ? 11.483 4.236 -3.768 1.00 89.38 95 GLU A CA 1
ATOM 755 C C . GLU A 1 95 ? 12.255 3.378 -2.742 1.00 89.38 95 GLU A C 1
ATOM 757 O O . GLU A 1 95 ? 13.159 2.617 -3.070 1.00 89.38 95 GLU A O 1
ATOM 762 N N . ASP A 1 96 ? 11.920 3.504 -1.456 1.00 89.69 96 ASP A N 1
ATOM 763 C CA . ASP A 1 96 ? 12.436 2.659 -0.372 1.00 89.69 96 ASP A CA 1
ATOM 764 C C . ASP A 1 96 ? 11.433 2.687 0.785 1.00 89.69 96 ASP A C 1
ATOM 766 O O . ASP A 1 96 ? 10.692 3.651 0.962 1.00 89.69 96 ASP A O 1
ATOM 770 N N . GLY A 1 97 ? 11.449 1.668 1.637 1.00 91.94 97 GLY A N 1
ATOM 771 C CA . GLY A 1 97 ? 10.594 1.582 2.819 1.00 91.94 97 GLY A CA 1
ATOM 772 C C . GLY A 1 97 ? 9.407 0.641 2.665 1.00 91.94 97 GLY A C 1
ATOM 773 O O . GLY A 1 97 ? 8.842 0.281 3.693 1.00 91.94 97 GLY A O 1
ATOM 774 N N . ASN A 1 98 ? 9.116 0.138 1.457 1.00 92.88 98 ASN A N 1
ATOM 775 C CA . ASN A 1 98 ? 7.954 -0.718 1.172 1.00 92.88 98 ASN A CA 1
ATOM 776 C C . ASN A 1 98 ? 7.801 -1.858 2.185 1.00 92.88 98 ASN A C 1
ATOM 778 O O . ASN A 1 98 ? 6.798 -1.936 2.880 1.00 92.88 98 ASN A O 1
ATOM 782 N N . GLY A 1 99 ? 8.839 -2.676 2.384 1.00 92.75 99 GLY A N 1
ATOM 783 C CA . GLY A 1 99 ? 8.753 -3.797 3.327 1.00 92.75 99 GLY A CA 1
ATOM 784 C C . GLY A 1 99 ? 8.512 -3.387 4.788 1.00 92.75 99 GLY A C 1
ATOM 785 O O . GLY A 1 99 ? 7.929 -4.157 5.544 1.00 92.75 99 GLY A O 1
ATOM 786 N N . ARG A 1 100 ? 8.958 -2.197 5.216 1.00 95.19 100 ARG A N 1
ATOM 787 C CA . ARG A 1 100 ? 8.707 -1.686 6.579 1.00 95.19 100 ARG A CA 1
ATOM 788 C C . ARG A 1 100 ? 7.284 -1.154 6.705 1.00 95.19 100 ARG A C 1
ATOM 790 O O . ARG A 1 100 ? 6.621 -1.496 7.674 1.00 95.19 100 ARG A O 1
ATOM 797 N N . THR A 1 101 ? 6.839 -0.382 5.720 1.00 94.81 101 THR A N 1
ATOM 798 C CA . THR A 1 101 ? 5.484 0.171 5.649 1.00 94.81 101 THR A CA 1
ATOM 799 C C . THR A 1 101 ? 4.455 -0.947 5.628 1.00 94.81 101 THR A C 1
ATOM 801 O O . THR A 1 101 ? 3.578 -0.974 6.478 1.00 94.81 101 THR A O 1
ATOM 804 N N . VAL A 1 102 ? 4.650 -1.954 4.778 1.00 94.44 102 VAL A N 1
ATOM 805 C CA . VAL A 1 102 ? 3.742 -3.099 4.670 1.00 94.44 102 VAL A CA 1
ATOM 806 C C . VAL A 1 102 ? 3.606 -3.902 5.963 1.00 94.44 102 VAL A C 1
ATOM 808 O O . VAL A 1 102 ? 2.529 -4.392 6.266 1.00 94.44 102 VAL A O 1
ATOM 811 N N . ARG A 1 103 ? 4.676 -4.053 6.748 1.00 94.06 103 ARG A N 1
ATOM 812 C CA . ARG A 1 103 ? 4.595 -4.778 8.027 1.00 94.06 103 ARG A CA 1
ATOM 813 C C . ARG A 1 103 ? 3.843 -4.016 9.121 1.00 94.06 103 ARG A C 1
ATOM 815 O O . ARG A 1 103 ? 3.545 -4.620 10.146 1.00 94.06 103 ARG A O 1
ATOM 822 N N . LEU A 1 104 ? 3.636 -2.710 8.951 1.00 92.94 104 LEU A N 1
ATOM 823 C CA . LEU A 1 104 ? 2.914 -1.866 9.905 1.00 92.94 104 LEU A CA 1
ATOM 824 C C . LEU A 1 104 ? 1.444 -1.643 9.535 1.00 92.94 104 LEU A C 1
ATOM 826 O O . LEU A 1 104 ? 0.703 -1.169 10.396 1.00 92.94 104 LEU A O 1
ATOM 830 N N . MET A 1 105 ? 1.060 -1.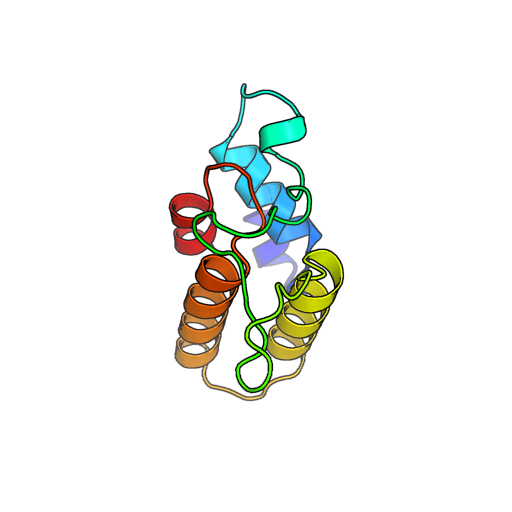932 8.289 1.00 88.88 105 MET A N 1
ATOM 831 C CA . MET A 1 105 ? -0.333 -1.924 7.834 1.00 88.88 105 MET A CA 1
ATOM 832 C C . MET A 1 105 ? -1.045 -3.187 8.313 1.00 88.88 105 MET A C 1
ATOM 834 O O . MET A 1 105 ? -2.212 -3.053 8.738 1.00 88.88 105 MET A O 1
#

pLDDT: mean 86.95, std 10.63, range [61.97, 97.75]

InterPro domains:
  IPR003812 Fido domain [PF02661] (11-105)
  IPR003812 Fido domain [PS51459] (11-105)
  IPR036597 Fido-like domain superfamily [G3DSA:1.10.3290.10] (1-105)
  IPR036597 Fido-like domain superfamily [SSF140931] (7-105)
  IPR040198 Fido domain-containing protein [PTHR13504] (49-105)

Sequence (105 aa):
MEEKLKKKECFSKEMILEVQAIIKKGASKEKMELRDPMPPGVLFAVYDSETGAPEYIDIPELLDELVEYVNTTDDHPLIIAAVVHYQLVTIHPFEDGNGRTVRLM

Radius of gyration: 14.76 Å; chains: 1; bounding box: 31×27×44 Å

Organism: NCBI:txid1653435

Foldseek 3Di:
DVVCVVVVDADDPVLLLVLQCVQQPPHDPQQSAFHAWDDPPDPLFDADPPPRHTDTDPLVVLRVVLSCCLRPDPDDVVVNLVCLLVSQVNSVGGPDCSNVSSVVD